Protein AF-A0A4P9Z9T2-F1 (afdb_monomer)

Secondary structure (DSSP, 8-state):
---EEEEEPPTTTTTS-TT--S-TTTT-SEEEEE-TTGGGS-B-TTT--EEEEEETTEEEEEESS--SSS--BPPSS--TT--TT-EEEEEHHHHHHHH-TT-THHHHHHHHHHHHHHHHT-----SEEEEETTS-B-HHHHHHHHH-

Radius of gyration: 21.7 Å; Cα contacts (8 Å, |Δi|>4): 169; chains: 1; bounding box: 53×51×46 Å

Mean predicted aligned error: 15.1 Å

pLDDT: mean 76.7, std 13.18, range [41.0, 91.88]

Solvent-accessible surface area (backbone atoms only — not comparable to full-atom values): 9309 Å² total; per-residue (Å²): 129,83,54,80,37,83,38,75,56,50,78,72,66,67,70,74,60,84,82,68,86,90,52,94,70,70,80,47,68,43,42,83,39,74,50,84,74,59,49,74,52,53,65,32,62,90,72,38,25,26,47,82,42,86,50,102,89,48,79,43,79,39,74,80,42,87,74,83,88,65,70,20,28,58,54,9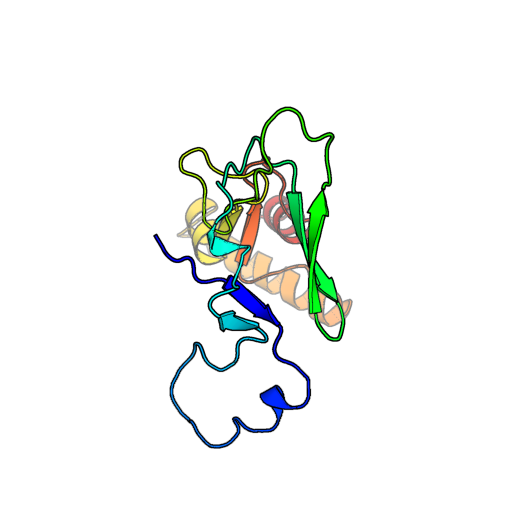6,59,90,47,96,86,58,47,74,83,38,61,46,79,46,38,53,68,55,52,40,57,70,77,44,76,88,47,70,62,58,62,52,51,52,51,52,51,54,53,49,24,70,74,70,77,48,90,53,84,62,74,53,38,59,36,28,68,73,73,50,65,50,69,39,56,55,52,53,62,72,74,107

Organism: NCBI:txid27322

Structure (mmCIF, N/CA/C/O backbone):
data_AF-A0A4P9Z9T2-F1
#
_entry.id   AF-A0A4P9Z9T2-F1
#
loop_
_atom_site.group_PDB
_atom_site.id
_atom_site.type_symbol
_atom_site.label_atom_id
_atom_site.label_alt_id
_atom_site.label_comp_id
_atom_site.label_asym_id
_atom_site.label_entity_id
_atom_site.label_seq_id
_atom_site.pdbx_PDB_ins_code
_atom_site.Cartn_x
_atom_site.Cartn_y
_atom_site.Cartn_z
_atom_site.occupancy
_atom_site.B_iso_or_equiv
_atom_site.auth_seq_id
_atom_site.auth_comp_id
_atom_site.auth_asym_id
_atom_site.auth_atom_id
_atom_site.pdbx_PDB_model_num
ATOM 1 N N . MET A 1 1 ? 27.469 -12.136 -2.779 1.00 53.12 1 MET A N 1
ATOM 2 C CA . MET A 1 1 ? 26.330 -11.602 -2.007 1.00 53.12 1 MET A CA 1
ATOM 3 C C . MET A 1 1 ? 25.236 -12.639 -2.118 1.00 53.12 1 MET A C 1
ATOM 5 O O . MET A 1 1 ? 25.052 -13.151 -3.210 1.00 53.12 1 MET A O 1
ATOM 9 N N . SER A 1 2 ? 24.636 -13.035 -1.008 1.00 57.12 2 SER A N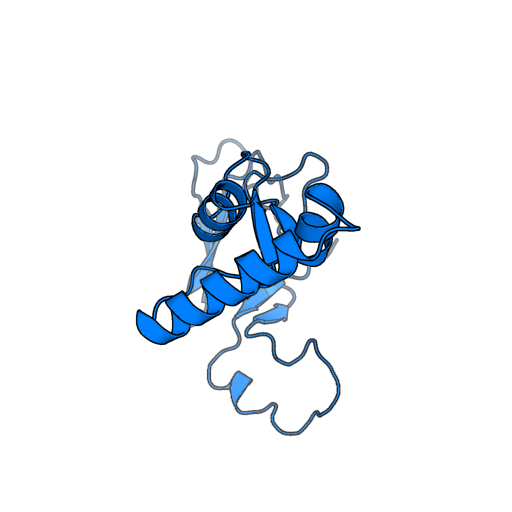 1
ATOM 10 C CA . SER A 1 2 ? 23.598 -14.064 -0.947 1.00 57.12 2 SER A CA 1
ATOM 11 C C . SER A 1 2 ? 22.309 -13.365 -0.503 1.00 57.12 2 SER A C 1
ATOM 13 O O . SER A 1 2 ? 22.361 -12.617 0.475 1.00 57.12 2 SER A O 1
ATOM 15 N N . TYR A 1 3 ? 21.201 -13.542 -1.225 1.00 67.25 3 TYR A N 1
ATOM 16 C CA . TYR A 1 3 ? 19.949 -12.819 -1.013 1.00 67.25 3 TYR A CA 1
ATOM 17 C C . TYR A 1 3 ? 18.872 -13.699 -0.369 1.00 67.25 3 TYR A C 1
ATOM 19 O O . TYR A 1 3 ? 18.731 -14.884 -0.646 1.00 67.25 3 TYR A O 1
ATOM 27 N N . LEU A 1 4 ? 18.098 -13.092 0.524 1.00 71.69 4 LEU A N 1
ATOM 28 C CA . LEU A 1 4 ? 17.041 -13.765 1.268 1.00 71.69 4 LEU A CA 1
ATOM 29 C C . LEU A 1 4 ? 15.687 -13.451 0.616 1.00 71.69 4 LEU A C 1
ATOM 31 O O . LEU A 1 4 ? 15.366 -12.280 0.421 1.00 71.69 4 LEU A O 1
ATOM 35 N N . PHE A 1 5 ? 14.901 -14.477 0.294 1.00 74.69 5 PHE A N 1
ATOM 36 C CA . PHE A 1 5 ? 13.608 -14.358 -0.389 1.00 74.69 5 PHE A CA 1
ATOM 37 C C . PHE A 1 5 ? 12.461 -14.714 0.542 1.00 74.69 5 PHE A C 1
ATOM 39 O O . PHE A 1 5 ? 12.588 -15.629 1.353 1.00 74.69 5 PHE A O 1
ATOM 46 N N . ASP A 1 6 ? 11.327 -14.037 0.383 1.00 75.00 6 ASP A N 1
ATOM 47 C CA . ASP A 1 6 ? 10.057 -14.493 0.943 1.00 75.00 6 ASP A CA 1
ATOM 48 C C . ASP A 1 6 ? 9.530 -15.645 0.096 1.00 75.00 6 ASP A C 1
ATOM 50 O O . ASP A 1 6 ? 9.228 -15.476 -1.079 1.00 75.00 6 ASP A O 1
ATOM 54 N N . VAL A 1 7 ? 9.447 -16.843 0.661 1.00 74.62 7 VAL A N 1
ATOM 55 C CA . VAL A 1 7 ? 8.920 -18.030 -0.012 1.00 74.62 7 VAL A CA 1
ATOM 56 C C . VAL A 1 7 ? 7.652 -18.464 0.688 1.00 74.62 7 VAL A C 1
ATOM 58 O O . VAL A 1 7 ? 7.647 -18.624 1.905 1.00 74.62 7 VAL A O 1
ATOM 61 N N . GLN A 1 8 ? 6.570 -18.642 -0.068 1.00 74.62 8 GLN A N 1
ATOM 62 C CA . GLN A 1 8 ? 5.296 -19.071 0.500 1.00 74.62 8 GLN A CA 1
ATOM 63 C C . GLN A 1 8 ? 5.466 -20.415 1.220 1.00 74.62 8 GLN A C 1
ATOM 65 O O . GLN A 1 8 ? 6.052 -21.348 0.662 1.00 74.62 8 GLN A O 1
ATOM 70 N N . LYS A 1 9 ? 4.981 -20.497 2.464 1.00 71.44 9 LYS A N 1
ATOM 71 C CA . LYS A 1 9 ? 4.951 -21.748 3.228 1.00 71.44 9 LYS A CA 1
ATOM 72 C C . LYS A 1 9 ? 3.970 -22.711 2.562 1.00 71.44 9 LYS A C 1
ATOM 74 O O . LYS A 1 9 ? 2.889 -22.308 2.126 1.00 71.44 9 LYS A O 1
ATOM 79 N N . THR A 1 10 ? 4.345 -23.981 2.460 1.00 69.88 10 THR A N 1
ATOM 80 C CA . THR A 1 10 ? 3.401 -25.017 2.011 1.00 69.88 10 THR A CA 1
ATOM 81 C C . THR A 1 10 ? 2.409 -25.349 3.126 1.00 69.88 10 THR A C 1
ATOM 83 O O . THR A 1 10 ? 2.699 -25.122 4.296 1.00 69.88 10 THR A O 1
ATOM 86 N N . ALA A 1 11 ? 1.252 -25.929 2.790 1.00 65.75 11 ALA A N 1
ATOM 87 C CA . ALA A 1 11 ? 0.243 -26.302 3.789 1.00 65.75 11 ALA A CA 1
ATOM 88 C C . ALA A 1 11 ? 0.778 -27.255 4.879 1.00 65.75 11 ALA A C 1
ATOM 90 O O . ALA A 1 11 ? 0.283 -27.229 5.995 1.00 65.75 11 ALA A O 1
ATOM 91 N N . LEU A 1 12 ? 1.804 -28.056 4.566 1.00 63.03 12 LEU A N 1
ATOM 92 C CA . LEU A 1 12 ? 2.479 -28.934 5.528 1.00 63.03 12 LEU A CA 1
ATOM 93 C C . LEU A 1 12 ? 3.368 -28.153 6.506 1.00 63.03 12 LEU A C 1
ATOM 95 O O . LEU A 1 12 ? 3.449 -28.497 7.671 1.00 63.03 12 LEU A O 1
ATOM 99 N N . GLU A 1 13 ? 4.003 -27.075 6.044 1.00 62.88 13 GLU A N 1
ATOM 100 C CA . GLU A 1 13 ? 4.874 -26.223 6.868 1.00 62.88 13 GLU A CA 1
ATOM 101 C C . GLU A 1 13 ? 4.079 -25.262 7.763 1.00 62.88 13 GLU A C 1
ATOM 103 O O . GLU A 1 13 ? 4.644 -24.654 8.662 1.00 62.88 13 GLU A O 1
ATOM 108 N N . MET A 1 14 ? 2.781 -25.098 7.501 1.00 59.59 14 MET A N 1
ATOM 109 C CA . MET A 1 14 ? 1.892 -24.273 8.319 1.00 59.59 14 MET A CA 1
ATOM 110 C C . MET A 1 14 ? 1.330 -25.016 9.541 1.00 59.59 14 MET A C 1
ATOM 112 O O . MET A 1 14 ? 0.881 -24.349 10.464 1.00 59.59 14 MET A O 1
ATOM 116 N N . ASP A 1 15 ? 1.338 -26.354 9.535 1.00 56.47 15 ASP A N 1
ATOM 117 C CA . ASP A 1 15 ? 0.738 -27.214 10.576 1.00 56.47 15 ASP A CA 1
ATOM 118 C C . ASP A 1 15 ? 1.764 -27.636 11.653 1.00 56.47 15 ASP A C 1
ATOM 120 O O . ASP A 1 15 ? 1.399 -28.036 12.752 1.00 56.47 15 ASP A O 1
ATOM 124 N N . ASP A 1 16 ? 3.063 -27.516 11.353 1.00 57.00 16 ASP A N 1
ATOM 125 C CA . ASP A 1 16 ? 4.169 -27.953 12.222 1.00 57.00 16 ASP A CA 1
ATOM 126 C C . ASP A 1 16 ? 4.677 -26.857 13.198 1.00 57.00 16 ASP A C 1
ATOM 128 O O . ASP A 1 16 ? 5.591 -27.111 13.982 1.00 57.00 16 ASP A O 1
ATOM 132 N N . GLU A 1 17 ? 4.128 -25.634 13.165 1.00 54.69 17 GLU A N 1
ATOM 133 C CA . GLU A 1 17 ? 4.635 -24.466 13.923 1.00 54.69 17 GLU A CA 1
ATOM 134 C C . GLU A 1 17 ? 3.777 -24.074 15.156 1.00 54.69 17 GLU A C 1
ATOM 136 O O . GLU A 1 17 ? 3.931 -22.973 15.683 1.00 54.69 17 GLU A O 1
ATOM 141 N N . GLU A 1 18 ? 2.897 -24.950 15.663 1.00 51.84 18 GLU A N 1
ATOM 142 C CA . GLU A 1 18 ? 2.040 -24.650 16.836 1.00 51.84 18 GLU A CA 1
ATOM 143 C C . GLU A 1 18 ? 2.789 -24.516 18.190 1.00 51.84 18 GLU A C 1
ATOM 145 O O . GLU A 1 18 ? 2.176 -24.088 19.165 1.00 51.84 18 GLU A O 1
ATOM 150 N N . ASP A 1 19 ? 4.096 -24.810 18.275 1.00 48.72 19 ASP A N 1
ATOM 151 C CA . ASP A 1 19 ? 4.835 -24.900 19.556 1.00 48.72 19 ASP A CA 1
ATOM 152 C C . ASP A 1 19 ? 5.858 -23.766 19.843 1.00 48.72 19 ASP A C 1
ATOM 154 O O . ASP A 1 19 ? 6.533 -23.803 20.874 1.00 48.72 19 ASP A O 1
ATOM 158 N N . GLU A 1 20 ? 5.990 -22.732 18.998 1.00 46.81 20 GLU A N 1
ATOM 159 C CA . GLU A 1 20 ? 6.892 -21.584 19.259 1.00 46.81 20 GLU A CA 1
ATOM 160 C C . GLU A 1 20 ? 6.119 -20.267 19.479 1.00 46.81 20 GLU A C 1
ATOM 162 O O . GLU A 1 20 ? 6.048 -19.386 18.619 1.00 46.81 20 GLU A O 1
ATOM 167 N N . GLU A 1 21 ? 5.543 -20.126 20.678 1.00 45.22 21 GLU A N 1
ATOM 168 C CA . GLU A 1 21 ? 5.043 -18.850 21.204 1.00 45.22 21 GLU A CA 1
ATOM 169 C C . GLU A 1 21 ? 6.199 -17.826 21.336 1.00 45.22 21 GLU A C 1
ATOM 171 O O . GLU A 1 21 ? 7.271 -18.147 21.845 1.00 45.22 21 GLU A O 1
ATOM 176 N N . ASP A 1 22 ? 5.945 -16.579 20.915 1.00 41.00 22 ASP A N 1
ATOM 177 C CA . ASP A 1 22 ? 6.782 -15.366 21.063 1.00 41.00 22 ASP A CA 1
ATOM 178 C C . ASP A 1 22 ? 7.801 -14.972 19.966 1.00 41.00 22 ASP A C 1
ATOM 180 O O . ASP A 1 22 ? 8.858 -14.400 20.254 1.00 41.00 22 ASP A O 1
ATOM 184 N N . ALA A 1 23 ? 7.445 -15.078 18.677 1.00 43.91 23 ALA A N 1
ATOM 185 C CA . ALA A 1 23 ? 8.022 -14.166 17.674 1.00 43.91 23 ALA A CA 1
ATOM 186 C C . ALA A 1 23 ? 6.986 -13.647 16.650 1.00 43.91 23 ALA A C 1
ATOM 188 O O . ALA A 1 23 ? 6.449 -14.434 15.870 1.00 43.91 23 ALA A O 1
ATOM 189 N N . PRO A 1 24 ? 6.757 -12.318 16.536 1.00 43.88 24 PRO A N 1
ATOM 190 C CA . PRO A 1 24 ? 5.762 -11.733 15.621 1.00 43.88 24 PRO A CA 1
ATOM 191 C C . PRO A 1 24 ? 6.055 -11.973 14.127 1.00 43.88 24 PRO A C 1
ATOM 193 O O . PRO A 1 24 ? 5.225 -11.681 13.274 1.00 43.88 24 PRO A O 1
ATOM 196 N N . VAL A 1 25 ? 7.229 -12.517 13.791 1.00 44.84 25 VAL A N 1
ATOM 197 C CA . VAL A 1 25 ? 7.641 -12.840 12.416 1.00 44.84 25 VAL A CA 1
ATOM 198 C C . VAL A 1 25 ? 7.136 -14.225 11.967 1.00 44.84 25 VAL A C 1
ATOM 200 O O . VAL A 1 25 ? 7.035 -14.474 10.766 1.00 44.84 25 VAL A O 1
ATOM 203 N N . LEU A 1 26 ? 6.787 -15.123 12.899 1.00 44.97 26 LEU A N 1
ATOM 204 C CA . LEU A 1 26 ? 6.440 -16.523 12.597 1.00 44.97 26 LEU A CA 1
ATOM 205 C C . LEU A 1 26 ? 5.025 -16.705 12.021 1.00 44.97 26 LEU A C 1
ATOM 207 O O . LEU A 1 26 ? 4.798 -17.636 11.253 1.00 44.97 26 LEU A O 1
ATOM 211 N N . GLN A 1 27 ? 4.109 -15.762 12.265 1.00 48.22 27 GLN A N 1
ATOM 212 C CA . GLN A 1 27 ? 2.748 -15.786 11.702 1.00 48.22 27 GLN A CA 1
ATOM 213 C C . GLN A 1 27 ? 2.670 -15.374 10.219 1.00 48.22 27 GLN A C 1
ATOM 215 O O . GLN A 1 27 ? 1.589 -15.329 9.629 1.00 48.22 27 GLN A O 1
ATOM 220 N N . SER A 1 28 ? 3.804 -15.069 9.582 1.00 57.78 28 SER A N 1
ATOM 221 C CA . SER A 1 28 ? 3.836 -14.782 8.151 1.00 57.78 28 SER A CA 1
ATOM 222 C C . SER A 1 28 ? 3.532 -16.044 7.335 1.00 57.78 28 SER A C 1
ATOM 224 O O . SER A 1 28 ? 4.133 -17.101 7.535 1.00 57.78 28 SER A O 1
ATOM 226 N N . ARG A 1 29 ? 2.666 -15.909 6.319 1.00 64.88 29 ARG A N 1
ATOM 227 C CA . ARG A 1 29 ? 2.451 -16.937 5.275 1.00 64.88 29 ARG A CA 1
ATOM 228 C C . ARG A 1 29 ? 3.712 -17.229 4.447 1.00 64.88 29 ARG A C 1
ATOM 230 O O . ARG A 1 29 ? 3.706 -18.129 3.607 1.00 64.88 29 ARG A O 1
ATOM 237 N N . PHE A 1 30 ? 4.780 -16.465 4.659 1.00 69.25 30 PHE A N 1
ATOM 238 C CA . PHE A 1 30 ? 6.045 -16.564 3.952 1.00 69.25 30 PHE A CA 1
ATOM 239 C C . PHE A 1 30 ? 7.183 -16.869 4.928 1.00 69.25 30 PHE A C 1
ATOM 241 O O . PHE A 1 30 ? 7.283 -16.269 5.997 1.00 69.25 30 PHE A O 1
ATOM 248 N N . ARG A 1 31 ? 8.072 -17.781 4.534 1.00 75.38 31 ARG A N 1
ATOM 249 C CA . ARG A 1 31 ? 9.354 -18.029 5.199 1.00 75.38 31 ARG A CA 1
ATOM 250 C C . ARG A 1 31 ? 10.479 -17.333 4.452 1.00 75.38 31 ARG A C 1
ATOM 252 O O . ARG A 1 31 ? 10.447 -17.217 3.230 1.00 75.38 31 ARG A O 1
ATOM 259 N N . LYS A 1 32 ? 11.526 -16.951 5.172 1.00 78.19 32 LYS A N 1
ATOM 260 C CA . LYS A 1 32 ? 12.749 -16.434 4.564 1.00 78.19 32 LYS A CA 1
ATOM 261 C C . LYS A 1 32 ? 13.640 -17.593 4.114 1.00 78.19 32 LYS A C 1
ATOM 263 O O . LYS A 1 32 ? 14.069 -18.391 4.943 1.00 78.19 32 LYS A O 1
ATOM 268 N N . ALA A 1 33 ? 13.930 -17.690 2.820 1.00 77.81 33 ALA A N 1
ATOM 269 C CA . ALA A 1 33 ? 14.771 -18.747 2.262 1.00 77.81 33 ALA A CA 1
ATOM 270 C C . ALA A 1 33 ? 15.773 -18.208 1.236 1.00 77.81 33 ALA A C 1
ATOM 272 O O . ALA A 1 33 ? 15.504 -17.250 0.516 1.00 77.81 33 ALA A O 1
ATOM 273 N N . MET A 1 34 ? 16.931 -18.860 1.161 1.00 84.00 34 MET A N 1
ATOM 274 C CA . MET A 1 34 ? 17.897 -18.670 0.080 1.00 84.00 34 MET A CA 1
ATOM 275 C C . MET A 1 34 ? 17.425 -19.477 -1.129 1.00 84.00 34 MET A C 1
ATOM 277 O O . MET A 1 34 ? 17.150 -20.670 -0.980 1.00 84.00 34 MET A O 1
ATOM 281 N N . VAL A 1 35 ? 17.336 -18.861 -2.308 1.00 82.56 35 VAL A N 1
ATOM 282 C CA . VAL A 1 35 ? 16.893 -19.549 -3.528 1.00 82.56 35 VAL A CA 1
ATOM 283 C C . VAL A 1 35 ? 18.103 -19.745 -4.443 1.00 82.56 35 VAL A C 1
ATOM 285 O O . VAL A 1 35 ? 18.559 -18.791 -5.082 1.00 82.56 35 VAL A O 1
ATOM 288 N N . PRO A 1 36 ? 18.638 -20.980 -4.541 1.00 82.88 36 PRO A N 1
ATOM 289 C CA . PRO A 1 36 ? 19.769 -21.267 -5.412 1.00 82.88 36 PRO A CA 1
ATOM 290 C C . PRO A 1 36 ? 19.483 -20.844 -6.854 1.00 82.88 36 PRO A C 1
ATOM 292 O O . PRO A 1 36 ? 18.353 -20.955 -7.326 1.00 82.88 36 PRO A O 1
ATOM 295 N N . LEU A 1 37 ? 20.525 -20.415 -7.571 1.00 84.12 37 LEU A N 1
ATOM 296 C CA . LEU A 1 37 ? 20.477 -19.869 -8.939 1.00 84.12 37 LEU A CA 1
ATOM 297 C C . LEU A 1 37 ? 19.806 -18.496 -9.054 1.00 84.12 37 LEU A C 1
ATOM 299 O O . LEU A 1 37 ? 20.341 -17.648 -9.763 1.00 84.12 37 LEU A O 1
ATOM 303 N N . GLU A 1 38 ? 18.705 -18.245 -8.347 1.00 82.81 38 GLU A N 1
ATOM 304 C CA . GLU A 1 38 ? 18.093 -16.910 -8.274 1.00 82.81 38 GLU A CA 1
ATOM 305 C C . GLU A 1 38 ? 19.107 -15.903 -7.722 1.00 82.81 38 GLU A C 1
ATOM 307 O O . GLU A 1 38 ? 19.406 -14.907 -8.376 1.00 82.81 38 GLU A O 1
ATOM 312 N N . ASP A 1 39 ? 19.781 -16.273 -6.629 1.00 80.50 39 ASP A N 1
ATOM 313 C CA . ASP A 1 39 ? 20.839 -15.493 -5.978 1.00 80.50 39 ASP A CA 1
ATOM 314 C C . ASP A 1 39 ? 21.983 -15.021 -6.893 1.00 80.50 39 ASP A C 1
ATOM 316 O O . ASP A 1 39 ? 22.760 -14.142 -6.514 1.00 80.50 39 ASP A O 1
ATOM 320 N N . THR A 1 40 ? 22.129 -15.627 -8.074 1.00 84.19 40 THR A N 1
ATOM 321 C CA . THR A 1 40 ? 23.165 -15.267 -9.053 1.00 84.19 40 THR A CA 1
ATOM 322 C C . THR A 1 40 ? 22.733 -14.169 -10.022 1.00 84.19 40 THR A C 1
ATOM 324 O O . THR A 1 40 ? 23.581 -13.625 -10.725 1.00 84.19 40 THR A O 1
ATOM 327 N N . LEU A 1 41 ? 21.439 -13.844 -10.068 1.00 86.75 41 LEU A N 1
ATOM 328 C CA . LEU A 1 41 ? 20.884 -12.843 -10.968 1.00 86.75 41 LEU A CA 1
ATOM 329 C C . LEU A 1 41 ? 21.076 -11.436 -10.411 1.00 86.75 41 LEU A C 1
ATOM 331 O O . LEU A 1 41 ? 20.771 -11.150 -9.247 1.00 86.75 41 LEU A O 1
ATOM 335 N N . ASN A 1 42 ? 21.517 -10.539 -11.290 1.00 85.56 42 ASN A N 1
ATOM 336 C CA . ASN A 1 42 ? 21.538 -9.117 -11.004 1.00 85.56 42 ASN A CA 1
ATOM 337 C C . ASN A 1 42 ? 20.109 -8.581 -10.870 1.00 85.56 42 ASN A C 1
ATOM 339 O O . ASN A 1 42 ? 19.187 -9.017 -11.565 1.00 85.56 42 ASN A O 1
ATOM 343 N N . ALA A 1 43 ? 19.933 -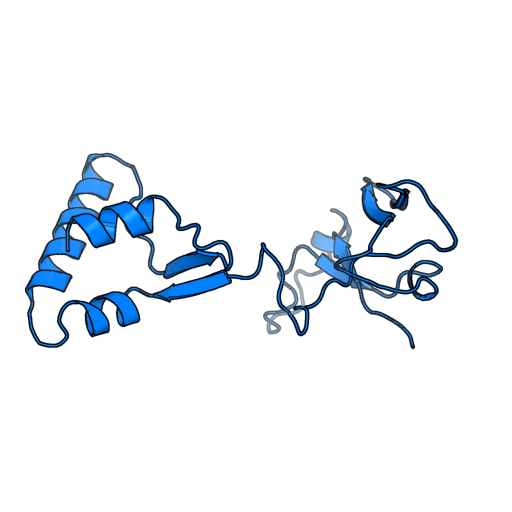7.626 -9.962 1.00 81.19 43 ALA A N 1
ATOM 344 C CA . ALA A 1 43 ? 18.653 -6.985 -9.720 1.00 81.19 43 ALA A CA 1
ATOM 345 C C . ALA A 1 43 ? 18.673 -5.541 -10.226 1.00 81.19 43 ALA A C 1
ATOM 347 O O . ALA A 1 43 ? 19.631 -4.809 -9.98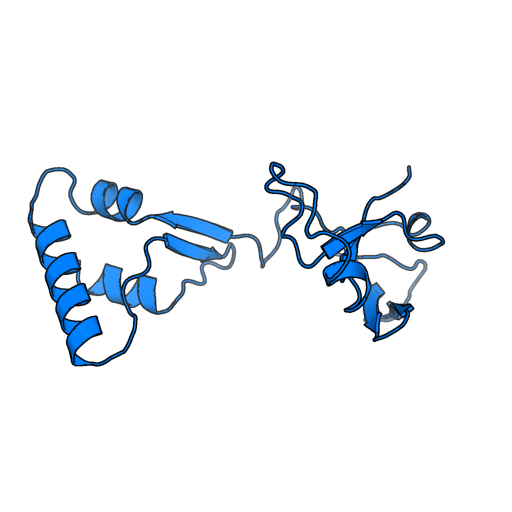6 1.00 81.19 43 ALA A O 1
ATOM 348 N N . ASP A 1 44 ? 17.602 -5.151 -10.905 1.00 82.94 44 ASP A N 1
ATOM 349 C CA . ASP A 1 44 ? 17.346 -3.786 -11.361 1.00 82.94 44 ASP A CA 1
ATOM 350 C C . ASP A 1 44 ? 15.834 -3.597 -11.365 1.00 82.94 44 ASP A C 1
ATOM 352 O O . ASP A 1 44 ? 15.149 -4.098 -12.250 1.00 82.94 44 ASP A O 1
ATOM 356 N N . SER A 1 45 ? 15.284 -2.939 -10.354 1.00 73.56 45 SER A N 1
ATOM 357 C CA . SER A 1 45 ? 13.834 -2.877 -10.191 1.00 73.56 45 SER A CA 1
ATOM 358 C C . SER A 1 45 ? 13.137 -2.025 -11.260 1.00 73.56 45 SER A C 1
ATOM 360 O O . SER A 1 45 ? 12.048 -2.393 -11.699 1.00 73.56 45 SER A O 1
ATOM 362 N N . ALA A 1 46 ? 13.789 -1.001 -11.818 1.00 75.94 46 ALA A N 1
ATOM 363 C CA . ALA A 1 46 ? 13.256 -0.250 -12.957 1.00 75.94 46 ALA A CA 1
ATOM 364 C C . ALA A 1 46 ? 13.427 -1.020 -14.284 1.00 75.94 46 ALA A C 1
ATOM 366 O O . ALA A 1 46 ? 12.513 -1.099 -15.116 1.00 75.94 46 ALA A O 1
ATOM 367 N N . GLY A 1 47 ? 14.601 -1.623 -14.478 1.00 82.00 47 GLY A N 1
ATOM 368 C CA . GLY A 1 47 ? 15.006 -2.323 -15.699 1.00 82.00 47 GLY A CA 1
ATOM 369 C C . GLY A 1 47 ? 14.676 -3.816 -15.749 1.00 82.00 47 GLY A C 1
ATOM 370 O O . GLY A 1 47 ? 15.012 -4.469 -16.741 1.00 82.00 47 GLY A O 1
ATOM 371 N N . HIS A 1 48 ? 14.020 -4.375 -14.726 1.00 86.31 48 HIS A N 1
ATOM 372 C CA . HIS A 1 48 ? 13.826 -5.820 -14.624 1.00 86.31 48 HIS A CA 1
ATOM 373 C C . HIS A 1 48 ? 13.073 -6.373 -15.834 1.00 86.31 48 HIS A C 1
ATOM 375 O O . HIS A 1 48 ? 12.112 -5.788 -16.353 1.00 86.31 48 HIS A O 1
ATOM 381 N N . ASN A 1 49 ? 13.516 -7.542 -16.275 1.00 89.19 49 ASN A N 1
ATOM 382 C CA . ASN A 1 49 ? 12.936 -8.294 -17.378 1.00 89.19 49 ASN A CA 1
ATOM 383 C C . ASN A 1 49 ? 12.564 -9.725 -16.973 1.00 89.19 49 ASN A C 1
ATOM 385 O O . ASN A 1 49 ? 12.055 -10.472 -17.813 1.00 89.19 49 ASN A O 1
ATOM 389 N N . ALA A 1 50 ? 12.761 -10.081 -15.700 1.00 88.44 50 ALA A N 1
ATOM 390 C CA . ALA A 1 50 ? 12.436 -11.372 -15.124 1.00 88.44 50 ALA A CA 1
ATOM 391 C C . ALA A 1 50 ? 11.733 -11.229 -13.762 1.00 88.44 50 ALA A C 1
ATOM 393 O O . ALA A 1 50 ? 11.991 -10.289 -13.009 1.00 88.44 50 ALA A O 1
ATOM 394 N N . CYS A 1 51 ? 10.836 -12.165 -13.460 1.00 83.62 51 CYS A N 1
ATOM 395 C CA . CYS A 1 51 ? 10.050 -12.217 -12.233 1.00 83.62 51 CYS A CA 1
ATOM 396 C C . CYS A 1 51 ? 10.011 -13.654 -11.694 1.00 83.62 51 CYS A C 1
ATOM 398 O O . CYS A 1 51 ? 9.818 -14.605 -12.460 1.00 83.62 51 CYS A O 1
ATOM 400 N N . LEU A 1 52 ? 10.193 -13.803 -10.380 1.00 81.75 52 LEU A N 1
ATOM 401 C CA . LEU A 1 52 ? 10.056 -15.077 -9.685 1.00 81.75 52 LEU A CA 1
ATOM 402 C C . LEU A 1 52 ? 8.571 -15.352 -9.423 1.00 81.75 52 LEU A C 1
ATOM 404 O O . LEU A 1 52 ? 7.900 -14.578 -8.748 1.00 81.75 52 LEU A O 1
ATOM 408 N N . MET A 1 53 ? 8.060 -16.452 -9.966 1.00 80.12 53 MET A N 1
ATOM 409 C CA . MET A 1 53 ? 6.675 -16.884 -9.801 1.00 80.12 53 MET A CA 1
ATOM 410 C C . MET A 1 53 ? 6.603 -18.093 -8.870 1.00 80.12 53 MET A C 1
ATOM 412 O O . MET A 1 53 ? 7.403 -19.025 -8.990 1.00 80.12 53 MET A O 1
ATOM 416 N N . TYR A 1 54 ? 5.606 -18.092 -7.989 1.00 77.88 54 TYR 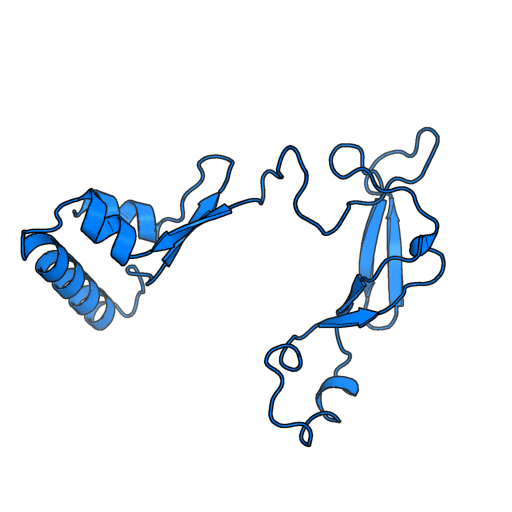A N 1
ATOM 417 C CA . TYR A 1 54 ? 5.282 -19.218 -7.117 1.00 77.88 54 TYR A CA 1
ATOM 418 C C . TYR A 1 54 ? 4.305 -20.142 -7.843 1.00 77.88 54 TYR A C 1
ATOM 420 O O . TYR A 1 54 ? 3.224 -19.720 -8.248 1.00 77.88 54 TYR A O 1
ATOM 428 N N . LEU A 1 55 ? 4.704 -21.396 -8.031 1.00 76.44 55 LEU A N 1
ATOM 429 C CA . LEU A 1 55 ? 3.817 -22.495 -8.399 1.00 76.44 55 LEU A CA 1
ATOM 430 C C . LEU A 1 55 ? 3.719 -23.457 -7.213 1.00 76.44 55 LEU A C 1
ATOM 432 O O . LEU A 1 55 ? 4.588 -23.452 -6.344 1.00 76.44 55 LEU A O 1
ATOM 436 N N . ASP A 1 56 ? 2.708 -24.327 -7.223 1.00 74.00 56 ASP A N 1
ATOM 437 C CA . ASP A 1 56 ? 2.355 -25.207 -6.096 1.00 74.00 56 ASP A CA 1
ATOM 438 C C . ASP A 1 56 ? 3.540 -25.974 -5.479 1.00 74.00 56 ASP A C 1
ATOM 440 O O . ASP A 1 56 ? 3.570 -26.203 -4.272 1.00 74.00 56 ASP A O 1
ATOM 444 N N . TYR A 1 57 ? 4.533 -26.358 -6.290 1.00 77.12 57 TYR A N 1
ATOM 445 C CA . TYR A 1 57 ? 5.681 -27.159 -5.846 1.00 77.12 57 TYR A CA 1
ATOM 446 C C . TYR A 1 57 ? 7.043 -26.603 -6.272 1.00 77.12 57 TYR A C 1
ATOM 448 O O . TYR A 1 57 ? 8.065 -27.262 -6.068 1.00 77.12 57 TYR A O 1
ATOM 456 N N . CYS A 1 58 ? 7.094 -25.434 -6.913 1.00 80.50 58 CYS A N 1
ATOM 457 C CA . CYS A 1 58 ? 8.361 -24.876 -7.370 1.00 80.50 58 CYS A CA 1
ATOM 458 C C . CYS A 1 58 ? 8.329 -23.360 -7.554 1.00 80.50 58 CYS A C 1
ATOM 460 O O . CYS A 1 58 ? 7.291 -22.743 -7.784 1.00 80.50 58 CYS A O 1
ATOM 462 N N . LEU A 1 59 ? 9.522 -22.775 -7.498 1.00 81.94 59 LEU A N 1
ATOM 463 C CA . LEU A 1 59 ? 9.765 -21.394 -7.878 1.00 81.94 59 LEU A CA 1
ATOM 464 C C . LEU A 1 59 ? 10.226 -21.363 -9.332 1.00 81.94 59 LEU A C 1
ATOM 466 O O . LEU A 1 59 ? 11.152 -22.084 -9.712 1.00 81.94 59 LEU 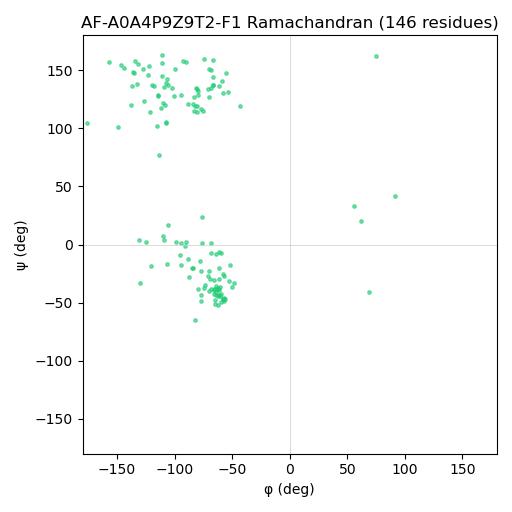A O 1
ATOM 470 N N . VAL A 1 60 ? 9.587 -20.529 -10.147 1.00 86.81 60 VAL A N 1
ATOM 471 C CA . VAL A 1 60 ? 9.912 -20.392 -11.568 1.00 86.81 60 VAL A CA 1
ATOM 472 C C . VAL A 1 60 ? 10.298 -18.956 -11.864 1.00 86.81 60 VAL A C 1
ATOM 474 O O . VAL A 1 60 ? 9.464 -18.058 -11.814 1.00 86.81 60 VAL A O 1
ATOM 477 N N . MET A 1 61 ? 11.558 -18.739 -12.236 1.00 86.88 61 MET A N 1
ATOM 478 C CA . MET A 1 61 ? 11.992 -17.459 -12.786 1.00 86.88 61 MET A CA 1
ATOM 479 C C . MET A 1 61 ? 11.534 -17.359 -14.243 1.00 86.88 61 MET A C 1
ATOM 481 O O . MET A 1 61 ? 11.948 -18.156 -15.090 1.00 86.88 61 MET A O 1
ATOM 485 N N . ARG A 1 62 ? 10.667 -16.391 -14.546 1.00 87.69 62 ARG A N 1
ATOM 486 C CA . ARG A 1 62 ? 10.113 -16.179 -15.887 1.00 87.69 62 ARG A CA 1
ATOM 487 C C . ARG A 1 62 ? 10.509 -14.820 -16.430 1.00 87.69 62 ARG A C 1
ATOM 489 O O . ARG A 1 62 ? 10.395 -13.809 -15.748 1.00 87.69 62 ARG A O 1
ATOM 496 N N . SER A 1 63 ? 10.908 -14.797 -17.697 1.00 89.94 63 SER A N 1
ATOM 497 C CA . SER A 1 63 ? 11.073 -13.551 -18.439 1.00 89.94 63 SER A CA 1
ATOM 498 C C . SER A 1 63 ? 9.699 -12.926 -18.705 1.00 89.94 63 SER A C 1
ATOM 500 O O . SER A 1 63 ? 8.795 -13.588 -19.214 1.00 89.94 63 SER A O 1
ATOM 502 N N . ILE A 1 64 ? 9.551 -11.658 -18.327 1.00 88.31 64 ILE A N 1
ATOM 503 C CA . ILE A 1 64 ? 8.345 -10.839 -18.528 1.00 88.31 64 ILE A CA 1
ATOM 504 C C . ILE A 1 64 ? 8.534 -9.790 -19.634 1.00 88.31 64 ILE A C 1
ATOM 506 O O . ILE A 1 64 ? 7.562 -9.247 -20.153 1.00 88.31 64 ILE A O 1
ATOM 510 N N . LYS A 1 65 ? 9.787 -9.512 -20.015 1.00 89.44 65 LYS A N 1
ATOM 511 C CA . LYS A 1 65 ? 10.179 -8.630 -21.124 1.00 89.44 65 LYS A CA 1
ATOM 512 C C . LYS A 1 65 ? 11.266 -9.315 -21.945 1.00 89.44 65 LYS A C 1
ATOM 514 O O . LYS A 1 65 ? 11.980 -10.172 -21.429 1.00 89.44 65 LYS A O 1
ATOM 519 N N . SER A 1 66 ? 11.434 -8.911 -23.204 1.00 89.56 66 SER A N 1
ATOM 520 C CA . SER A 1 66 ? 12.510 -9.427 -24.057 1.00 89.56 66 SER A CA 1
ATOM 521 C C . SER A 1 66 ? 13.875 -9.280 -23.383 1.00 89.56 66 SER A C 1
ATOM 523 O O . SER A 1 66 ? 14.230 -8.195 -22.919 1.00 89.56 66 SER A O 1
ATOM 525 N N . ILE A 1 67 ? 14.651 -10.359 -23.370 1.00 89.75 67 ILE A N 1
ATOM 526 C CA . ILE A 1 67 ? 15.987 -10.382 -22.777 1.00 89.75 67 ILE A CA 1
ATOM 527 C C . ILE A 1 67 ? 16.967 -9.823 -23.809 1.00 89.75 67 ILE A C 1
ATOM 529 O O . ILE A 1 67 ? 17.144 -10.417 -24.871 1.00 89.75 67 ILE A O 1
ATOM 533 N N . ALA A 1 68 ? 17.586 -8.680 -23.513 1.00 83.44 68 ALA A N 1
ATOM 534 C CA . ALA A 1 68 ? 18.588 -8.085 -24.397 1.00 83.44 68 ALA A CA 1
ATOM 535 C C . ALA A 1 68 ? 19.968 -8.731 -24.195 1.00 83.44 68 ALA A C 1
ATOM 537 O O . ALA A 1 68 ? 20.489 -9.388 -25.093 1.00 83.44 68 ALA A O 1
ATOM 538 N N . HIS A 1 69 ? 20.545 -8.562 -23.002 1.00 84.12 69 HIS A N 1
ATOM 539 C CA . HIS A 1 69 ? 21.897 -9.031 -22.678 1.00 84.12 69 HIS A CA 1
ATOM 540 C C . HIS A 1 69 ? 21.967 -9.839 -21.382 1.00 84.12 69 HIS A C 1
ATOM 542 O O . HIS A 1 69 ? 22.758 -10.773 -21.297 1.00 84.12 69 HIS A O 1
ATOM 548 N N . GLU A 1 70 ? 21.131 -9.513 -20.398 1.00 88.94 70 GLU A N 1
ATOM 549 C CA . GLU A 1 70 ? 21.129 -10.160 -19.091 1.00 88.94 70 GLU A CA 1
ATOM 550 C C . GLU A 1 70 ? 19.701 -10.285 -18.552 1.00 88.94 70 GLU A C 1
ATOM 552 O O . GLU A 1 70 ? 18.824 -9.486 -18.893 1.00 88.94 70 GLU A O 1
ATOM 557 N N . LEU A 1 71 ? 19.475 -11.308 -17.728 1.00 88.75 71 LEU A N 1
ATOM 558 C CA . LEU A 1 71 ? 18.265 -11.450 -16.929 1.00 88.75 71 LEU A CA 1
ATOM 559 C C . LEU A 1 71 ? 18.380 -10.574 -15.681 1.00 88.75 71 LEU A C 1
ATOM 561 O O . LEU A 1 71 ? 19.209 -10.834 -14.814 1.00 88.75 71 LEU A O 1
ATOM 565 N N . LEU A 1 72 ? 17.525 -9.559 -15.604 1.00 88.81 72 LEU A N 1
ATOM 566 C CA . LEU A 1 72 ? 17.447 -8.634 -14.482 1.00 88.81 72 LEU A CA 1
ATOM 567 C C . LEU A 1 72 ? 16.172 -8.924 -13.704 1.00 88.81 72 LEU A C 1
ATOM 569 O O . LEU A 1 72 ? 15.072 -8.852 -14.263 1.00 88.81 72 LEU A O 1
ATOM 573 N N . ARG A 1 73 ? 16.319 -9.264 -12.425 1.00 85.06 73 ARG A N 1
ATOM 574 C CA . ARG A 1 73 ? 15.184 -9.501 -11.528 1.00 85.06 73 ARG A CA 1
ATOM 575 C C . ARG A 1 73 ? 14.748 -8.217 -10.826 1.00 85.06 73 ARG A C 1
ATOM 577 O O . ARG A 1 73 ? 15.541 -7.292 -10.655 1.00 85.06 73 ARG A O 1
ATOM 584 N N . HIS A 1 74 ? 13.498 -8.185 -10.382 1.00 77.00 74 HIS A N 1
ATOM 585 C CA . HIS A 1 74 ? 13.010 -7.129 -9.499 1.00 77.00 74 HIS A CA 1
ATOM 586 C C . HIS A 1 74 ? 13.616 -7.286 -8.095 1.00 77.00 74 HIS A C 1
ATOM 588 O O . HIS A 1 74 ? 13.635 -8.393 -7.546 1.00 77.00 74 HIS A O 1
ATOM 594 N N . TYR A 1 75 ? 14.113 -6.199 -7.501 1.00 72.31 75 TYR A N 1
ATOM 595 C CA . TYR A 1 75 ? 14.615 -6.211 -6.129 1.00 72.31 75 TYR A CA 1
ATOM 596 C C . TYR A 1 75 ? 13.440 -6.031 -5.161 1.00 72.31 75 TYR A C 1
ATOM 598 O O . TYR A 1 75 ? 12.717 -5.046 -5.231 1.00 72.31 75 TYR A O 1
ATOM 606 N N . GLY A 1 76 ? 13.224 -6.990 -4.259 1.00 58.69 76 GLY A N 1
ATOM 607 C CA . GLY A 1 76 ? 12.099 -6.996 -3.311 1.00 58.69 76 GLY A CA 1
ATOM 608 C C . GLY A 1 76 ? 12.232 -6.036 -2.120 1.00 58.69 76 GLY A C 1
ATOM 609 O O . GLY A 1 76 ? 11.645 -6.297 -1.078 1.00 58.69 76 GLY A O 1
ATOM 610 N N . TYR A 1 77 ? 13.024 -4.970 -2.237 1.00 59.53 77 TYR A N 1
ATOM 611 C CA . TYR A 1 77 ? 13.176 -3.942 -1.204 1.00 59.53 77 TYR A CA 1
ATOM 612 C C . TYR A 1 77 ? 12.930 -2.559 -1.802 1.00 59.53 77 TYR A C 1
ATOM 614 O O . TYR A 1 77 ? 13.224 -2.346 -2.977 1.00 59.53 77 TYR A O 1
ATOM 622 N N . VAL A 1 78 ? 12.452 -1.641 -0.953 1.00 52.59 78 VAL A N 1
ATOM 623 C CA . VAL A 1 78 ? 12.228 -0.216 -1.245 1.00 52.59 78 VAL A CA 1
ATOM 624 C C . VAL A 1 78 ? 13.407 0.347 -2.040 1.00 52.59 78 VAL A C 1
ATOM 626 O O . VAL A 1 78 ? 14.558 0.312 -1.589 1.00 52.59 78 VAL A O 1
ATOM 629 N N . GLU A 1 79 ? 13.124 0.819 -3.250 1.00 55.91 79 GLU A N 1
ATOM 630 C CA . GLU A 1 79 ? 14.126 1.428 -4.113 1.00 55.91 79 GLU A CA 1
ATOM 631 C C . GLU A 1 79 ? 14.588 2.763 -3.536 1.00 55.91 79 GLU A C 1
ATOM 633 O O . GLU A 1 79 ? 13.834 3.489 -2.895 1.00 55.91 79 GLU A O 1
ATOM 638 N N . ARG A 1 80 ? 15.841 3.132 -3.813 1.00 53.31 80 ARG A N 1
ATOM 639 C CA . ARG A 1 80 ? 16.372 4.442 -3.409 1.00 53.31 80 ARG A CA 1
ATOM 640 C C . ARG A 1 80 ? 15.606 5.609 -4.038 1.00 53.31 80 ARG A C 1
ATOM 642 O O . ARG A 1 80 ? 15.536 6.669 -3.424 1.00 53.31 80 ARG A O 1
ATOM 649 N N . ASP A 1 81 ? 15.062 5.379 -5.230 1.00 57.78 81 ASP A N 1
ATOM 650 C CA . ASP A 1 81 ? 14.265 6.334 -6.001 1.00 57.78 81 ASP A CA 1
ATOM 651 C C . ASP A 1 81 ? 12.746 6.092 -5.849 1.00 57.78 81 ASP A C 1
ATOM 653 O O . ASP A 1 81 ? 11.945 6.822 -6.429 1.00 57.78 81 ASP A O 1
ATOM 657 N N . GLY A 1 82 ? 12.367 5.107 -5.026 1.00 57.50 82 GLY A N 1
ATOM 658 C CA . GLY A 1 82 ? 10.997 4.674 -4.774 1.00 57.50 82 GLY A CA 1
ATOM 659 C C . GLY A 1 82 ? 10.357 3.844 -5.896 1.00 57.50 82 GLY A C 1
ATOM 660 O O . GLY A 1 82 ? 10.821 3.821 -7.033 1.00 57.50 82 GLY A O 1
ATOM 661 N N . CYS A 1 83 ? 9.280 3.136 -5.568 1.00 61.22 83 CYS A N 1
ATOM 662 C CA . CYS A 1 83 ? 8.428 2.381 -6.488 1.00 61.22 83 CYS A CA 1
ATOM 663 C C . CYS A 1 83 ? 7.046 3.045 -6.617 1.00 61.22 83 CYS A C 1
ATOM 665 O O . CYS A 1 83 ? 6.569 3.709 -5.702 1.00 61.22 83 CYS A O 1
ATOM 667 N N . ALA A 1 84 ? 6.336 2.805 -7.726 1.00 58.97 84 ALA A N 1
ATOM 668 C CA . ALA A 1 84 ? 4.932 3.215 -7.872 1.00 58.97 84 ALA A CA 1
ATOM 669 C C . ALA A 1 84 ? 3.996 2.560 -6.833 1.00 58.97 84 ALA A C 1
ATOM 671 O O . ALA A 1 84 ? 2.901 3.061 -6.592 1.00 58.97 84 ALA A O 1
ATOM 672 N N . HIS A 1 85 ? 4.434 1.451 -6.234 1.00 61.00 85 HIS A N 1
ATOM 673 C CA . HIS A 1 85 ? 3.742 0.750 -5.154 1.00 61.00 85 HIS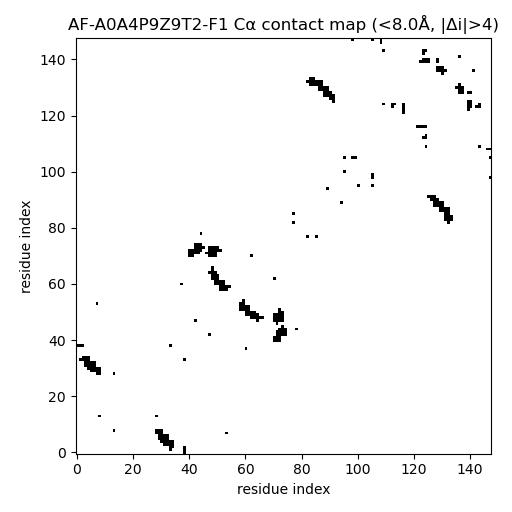 A CA 1
ATOM 674 C C . HIS A 1 85 ? 4.216 1.168 -3.760 1.00 61.00 85 HIS A C 1
ATOM 676 O O . HIS A 1 85 ? 3.729 0.621 -2.773 1.00 61.00 85 HIS A O 1
ATOM 682 N N . ASP A 1 86 ? 5.155 2.113 -3.662 1.00 68.56 86 ASP A N 1
ATOM 683 C CA . ASP A 1 86 ? 5.463 2.720 -2.376 1.00 68.56 86 ASP A CA 1
ATOM 684 C C . ASP A 1 86 ? 4.249 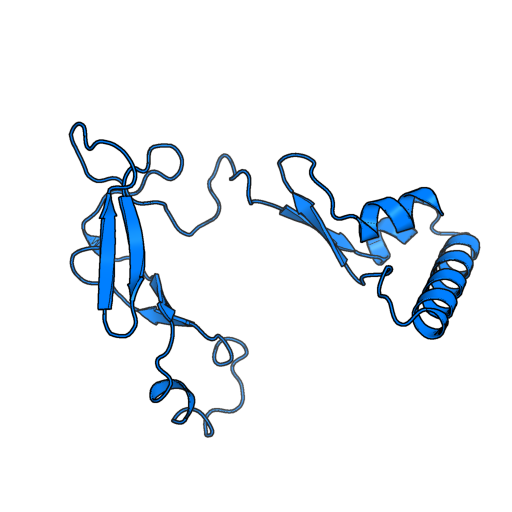3.518 -1.925 1.00 68.56 86 ASP A C 1
ATOM 686 O O . ASP A 1 86 ? 3.624 4.232 -2.712 1.00 68.56 86 ASP A O 1
ATOM 690 N N . PHE A 1 87 ? 3.925 3.410 -0.648 1.00 79.00 87 PHE A N 1
ATOM 691 C CA . PHE A 1 87 ? 2.852 4.164 -0.034 1.00 79.00 87 PHE A CA 1
ATOM 692 C C . PHE A 1 87 ? 3.342 4.795 1.260 1.00 79.00 87 PHE A C 1
ATOM 694 O O . PHE A 1 87 ? 4.291 4.329 1.894 1.00 79.00 87 PHE A O 1
ATOM 701 N N . THR A 1 88 ? 2.682 5.879 1.637 1.00 81.06 88 THR A N 1
ATOM 702 C CA . THR A 1 88 ? 2.694 6.367 3.008 1.00 81.06 88 THR A CA 1
ATOM 703 C C . THR A 1 88 ? 1.350 6.048 3.626 1.00 81.06 88 THR A C 1
ATOM 705 O O . THR A 1 88 ? 0.310 6.235 3.001 1.00 81.06 88 THR A O 1
ATOM 708 N N . GLU A 1 89 ? 1.376 5.578 4.858 1.00 83.75 89 GLU A N 1
ATOM 709 C CA . GLU A 1 89 ? 0.170 5.379 5.642 1.00 83.75 89 GLU A CA 1
ATOM 710 C C . GLU A 1 89 ? -0.258 6.728 6.231 1.00 83.75 89 GLU A C 1
ATOM 712 O O . GLU A 1 89 ? 0.580 7.479 6.734 1.00 83.75 89 GLU A O 1
ATOM 717 N N . VAL A 1 90 ? -1.546 7.049 6.131 1.00 88.06 90 VAL A N 1
ATOM 718 C CA . VAL A 1 90 ? -2.173 8.201 6.780 1.00 88.06 90 VAL A CA 1
ATOM 719 C C . VAL A 1 90 ? -3.112 7.682 7.849 1.00 88.06 90 VAL A C 1
ATOM 721 O O . VAL A 1 90 ? -4.088 6.996 7.554 1.00 88.06 90 VAL A O 1
ATOM 724 N N . THR A 1 91 ? -2.830 8.020 9.101 1.00 89.69 91 THR A N 1
ATOM 725 C CA . THR A 1 91 ? -3.635 7.547 10.239 1.00 89.69 91 THR A CA 1
ATOM 726 C C . THR A 1 91 ? -4.747 8.530 10.601 1.00 89.69 91 THR A C 1
ATOM 728 O O . THR A 1 91 ? -4.633 9.740 10.377 1.00 89.69 91 THR A O 1
ATOM 731 N N . HIS A 1 92 ? -5.794 8.050 11.278 1.00 84.88 92 HIS A N 1
ATOM 732 C CA . HIS A 1 92 ? -6.801 8.917 11.905 1.00 84.88 92 HIS A CA 1
ATOM 733 C C . HIS A 1 92 ? -6.194 10.019 12.784 1.00 84.88 92 HIS A C 1
ATOM 735 O O . HIS A 1 92 ? -6.695 11.143 12.819 1.00 84.88 92 HIS A O 1
ATOM 741 N N . TYR A 1 93 ? -5.098 9.716 13.484 1.00 86.12 93 TYR A N 1
ATOM 742 C CA . TYR A 1 93 ? -4.385 10.691 14.305 1.00 86.12 93 TYR A CA 1
ATOM 743 C C . TYR A 1 93 ? -3.844 11.857 13.467 1.00 86.12 93 TYR A C 1
ATOM 745 O O . TYR A 1 93 ? -3.961 13.018 13.864 1.00 86.12 93 TYR A O 1
ATOM 753 N N . GLU A 1 94 ? -3.270 11.562 12.302 1.00 87.69 94 GLU A N 1
ATOM 754 C CA . GLU A 1 94 ? -2.735 12.576 11.396 1.00 87.69 94 GLU A CA 1
ATOM 755 C C . GLU A 1 94 ? -3.843 13.403 10.748 1.00 87.69 94 GLU A C 1
ATOM 757 O O . GLU A 1 94 ? -3.720 14.628 10.696 1.00 87.69 94 GLU A O 1
ATOM 762 N N . LEU A 1 95 ? -4.952 12.767 10.349 1.00 86.44 95 LEU A N 1
ATOM 763 C CA . LEU A 1 95 ? -6.142 13.465 9.856 1.00 86.44 95 LEU A CA 1
ATOM 764 C C . LEU A 1 95 ? -6.705 14.416 10.918 1.00 86.44 95 LEU A C 1
ATOM 766 O O . LEU A 1 95 ? -6.874 15.606 10.653 1.00 86.44 95 LEU A O 1
ATOM 770 N N . ARG A 1 96 ? -6.903 13.936 12.152 1.00 85.88 96 ARG A N 1
ATOM 771 C CA . ARG A 1 96 ? -7.371 14.760 13.276 1.00 85.88 96 ARG A CA 1
ATOM 772 C C . ARG A 1 96 ? -6.452 15.950 13.524 1.00 85.88 96 ARG A C 1
ATOM 774 O O . ARG A 1 96 ? -6.908 17.083 13.678 1.00 85.88 96 ARG A O 1
ATOM 781 N N . ARG A 1 97 ? -5.141 15.698 13.541 1.00 86.50 97 ARG A N 1
ATOM 782 C CA . ARG A 1 97 ? -4.123 16.731 13.741 1.00 86.50 97 ARG A CA 1
ATOM 783 C C . ARG A 1 97 ? -4.139 17.781 12.628 1.00 86.50 97 ARG A C 1
ATOM 785 O O . ARG A 1 97 ? -3.890 18.948 12.920 1.00 86.50 97 ARG A O 1
ATOM 792 N N . TYR A 1 98 ? -4.378 17.375 11.382 1.00 86.69 98 TYR A N 1
ATOM 793 C CA . TYR A 1 98 ? -4.376 18.268 10.226 1.00 86.69 98 TYR A CA 1
ATOM 794 C C . TYR A 1 98 ? -5.649 19.116 10.136 1.00 86.69 98 TYR A C 1
ATOM 796 O O . TYR A 1 98 ? -5.556 20.331 9.966 1.00 86.69 98 TYR A O 1
ATOM 804 N N . PHE A 1 99 ? -6.825 18.494 10.265 1.00 80.75 99 PHE A N 1
ATOM 805 C CA . PHE A 1 99 ? -8.103 19.165 10.023 1.00 80.75 99 PHE A CA 1
ATOM 806 C C . PHE A 1 99 ? -8.572 20.028 11.196 1.00 80.75 99 PHE A C 1
ATOM 808 O O . PHE A 1 99 ? -9.103 21.111 10.950 1.00 80.75 99 PHE A O 1
ATOM 815 N N . ASN A 1 100 ? -8.374 19.614 12.456 1.00 72.94 100 ASN A N 1
ATOM 816 C CA . ASN A 1 100 ? -8.592 20.494 13.611 1.00 72.94 100 ASN A CA 1
ATOM 817 C C . ASN A 1 100 ? -8.196 19.818 14.942 1.00 72.94 100 ASN A C 1
ATOM 819 O O . ASN A 1 100 ? -8.966 19.011 15.461 1.00 72.94 100 ASN A O 1
ATOM 823 N N . PRO A 1 101 ? -7.054 20.155 15.565 1.00 63.84 101 PRO A N 1
ATOM 824 C CA . PRO A 1 101 ? -6.647 19.516 16.819 1.00 63.84 101 PRO A CA 1
ATOM 825 C C . PRO A 1 101 ? -7.510 19.912 18.034 1.00 63.84 101 PRO A C 1
ATOM 827 O O . PRO A 1 101 ? -7.564 19.153 18.998 1.00 63.84 101 PRO A O 1
ATOM 830 N N . ASP A 1 102 ? -8.193 21.063 17.988 1.00 66.31 102 ASP A N 1
ATOM 831 C CA . ASP A 1 102 ? -8.858 21.678 19.151 1.00 66.31 102 ASP A CA 1
ATOM 832 C C . ASP A 1 102 ? -10.399 21.633 19.098 1.00 66.31 102 ASP A C 1
ATOM 834 O O . ASP A 1 102 ? -11.064 22.271 19.916 1.00 66.31 102 ASP A O 1
ATOM 838 N N . ASN A 1 103 ? -10.990 20.935 18.124 1.00 64.19 103 ASN A N 1
ATOM 839 C CA . ASN A 1 103 ? -12.432 20.982 17.880 1.00 64.19 103 ASN A CA 1
ATOM 840 C C . ASN A 1 103 ? -13.050 19.576 17.850 1.00 64.19 103 ASN A C 1
ATOM 842 O O . ASN A 1 103 ? -12.686 18.755 17.010 1.00 64.19 103 ASN A O 1
ATOM 846 N N . ASP A 1 104 ? -14.054 19.344 18.702 1.00 77.25 104 ASP A N 1
ATOM 847 C CA . ASP A 1 104 ? -14.826 18.090 18.810 1.00 77.25 104 ASP A CA 1
ATOM 848 C C . ASP A 1 104 ? -15.562 17.708 17.508 1.00 77.25 104 ASP A C 1
ATOM 850 O O . ASP A 1 104 ? -16.127 16.624 17.394 1.00 77.25 104 ASP A O 1
ATOM 854 N N . THR A 1 105 ? -15.561 18.595 16.507 1.00 81.56 105 THR A N 1
ATOM 855 C CA . THR A 1 105 ? -16.216 18.385 15.208 1.00 81.56 105 THR A CA 1
ATOM 856 C C . THR A 1 105 ? -15.637 17.185 14.452 1.00 81.56 105 THR A C 1
ATOM 858 O O . THR A 1 105 ? -16.409 16.434 13.867 1.00 81.56 105 THR A O 1
ATOM 861 N N . PHE A 1 106 ? -14.315 16.962 14.494 1.00 86.19 106 PHE A N 1
ATOM 862 C CA . PHE A 1 106 ? -13.698 15.796 13.841 1.00 86.19 106 PHE A CA 1
ATOM 863 C C . PHE A 1 106 ? -14.216 14.492 14.456 1.00 86.19 106 PHE A C 1
ATOM 865 O O . PHE A 1 106 ? -14.728 13.627 13.750 1.00 86.19 106 PHE A O 1
ATOM 872 N N . ASP A 1 107 ? -14.143 14.384 15.786 1.00 85.94 107 ASP A N 1
ATOM 873 C CA . ASP A 1 107 ? -14.576 13.189 16.510 1.00 85.94 107 ASP A CA 1
ATOM 874 C C . ASP A 1 107 ? -16.092 12.964 16.341 1.00 85.94 107 ASP A C 1
ATOM 876 O O . ASP A 1 107 ? -16.535 11.827 16.191 1.00 85.94 107 ASP A O 1
ATOM 880 N N . ALA A 1 108 ? -16.889 14.038 16.288 1.00 87.81 108 ALA A N 1
ATOM 881 C CA . ALA A 1 108 ? -18.324 13.960 16.023 1.00 87.81 108 ALA A CA 1
ATOM 882 C C . ALA A 1 108 ? -18.639 13.454 14.606 1.00 87.81 108 ALA A C 1
ATOM 884 O O . ALA A 1 108 ? -19.530 12.622 14.446 1.00 87.81 108 ALA A O 1
ATOM 885 N N . VAL A 1 109 ? -17.917 13.927 13.583 1.00 88.25 109 VAL A N 1
ATOM 886 C CA . VAL A 1 109 ? -18.081 13.454 12.199 1.00 88.25 109 VAL A CA 1
ATOM 887 C C . VAL A 1 109 ? -17.692 11.987 12.081 1.00 88.25 109 VAL A C 1
ATOM 889 O O . VAL A 1 109 ? -18.478 11.202 11.560 1.00 88.25 109 VAL A O 1
ATOM 892 N N . VAL A 1 110 ? -16.538 11.593 12.625 1.00 88.19 110 VAL A N 1
ATOM 893 C CA . VAL A 1 110 ? -16.103 10.190 12.613 1.00 88.19 110 VAL A CA 1
ATOM 894 C C . VAL A 1 110 ? -17.115 9.298 13.336 1.00 88.19 110 VAL A C 1
ATOM 896 O O . VAL A 1 110 ? -17.481 8.254 12.808 1.00 88.19 110 VAL A O 1
ATOM 899 N N . GLN A 1 111 ? -17.647 9.717 14.490 1.00 90.25 111 GLN A N 1
ATOM 900 C CA . GLN A 1 111 ? -18.694 8.951 15.176 1.00 90.25 111 GLN A CA 1
ATOM 901 C C . GLN A 1 111 ? -19.984 8.821 14.365 1.00 90.25 111 GLN A C 1
ATOM 903 O O . GLN A 1 111 ? -20.601 7.759 14.394 1.00 90.25 111 GLN A O 1
ATOM 908 N N . MET A 1 112 ? -20.401 9.868 13.649 1.00 90.56 112 MET A N 1
ATOM 909 C CA . MET A 1 112 ? -21.556 9.774 12.753 1.00 90.56 112 MET A CA 1
ATOM 910 C C . MET A 1 112 ? -21.292 8.791 11.609 1.00 90.56 112 MET A C 1
ATOM 912 O O . MET A 1 112 ? -22.173 8.003 11.287 1.00 90.56 112 MET A O 1
ATOM 916 N N . LEU A 1 113 ? -20.090 8.797 11.027 1.00 90.12 113 LEU A N 1
ATOM 917 C CA . LEU A 1 113 ? -19.725 7.859 9.964 1.00 90.12 113 LEU A CA 1
ATOM 918 C C . LEU A 1 113 ? -19.714 6.405 10.457 1.00 90.12 113 LEU A C 1
ATOM 920 O O . LEU A 1 113 ? -20.290 5.556 9.788 1.00 90.12 113 LEU A O 1
ATOM 924 N N . LEU A 1 114 ? -19.164 6.134 11.646 1.00 90.62 114 LEU A N 1
ATOM 925 C CA . LEU A 1 114 ? -19.196 4.800 12.267 1.00 90.62 114 LEU A CA 1
ATOM 926 C C . LEU A 1 114 ? -20.634 4.309 12.526 1.00 90.62 114 LEU A C 1
ATOM 928 O O . LEU A 1 114 ? -20.926 3.132 12.366 1.00 90.62 114 LEU A O 1
ATOM 932 N N . GLN A 1 115 ? -21.558 5.203 12.899 1.00 91.88 115 GLN A N 1
ATOM 933 C CA . GLN A 1 115 ? -22.974 4.833 13.040 1.00 91.88 115 GLN A CA 1
ATOM 934 C C . GLN A 1 115 ? -23.609 4.457 11.697 1.00 91.88 115 GLN A C 1
ATOM 936 O O . GLN A 1 115 ? -24.414 3.533 11.641 1.00 91.88 115 GLN A O 1
ATOM 941 N N . ILE A 1 116 ? -23.246 5.157 10.619 1.00 90.31 116 ILE A N 1
ATOM 942 C CA . ILE A 1 116 ? -23.730 4.840 9.271 1.00 90.31 116 ILE A CA 1
ATOM 943 C C . ILE A 1 116 ? -23.152 3.499 8.796 1.00 90.31 116 ILE A C 1
ATOM 945 O O . ILE A 1 116 ? -23.886 2.725 8.189 1.00 90.31 116 ILE A O 1
ATOM 949 N N . GLU A 1 117 ? -21.884 3.188 9.097 1.00 91.81 117 GLU A N 1
ATOM 950 C CA . GLU A 1 117 ? -21.291 1.868 8.807 1.00 91.81 117 GLU A CA 1
ATOM 951 C C . GLU A 1 117 ? -22.098 0.731 9.439 1.00 91.81 117 GLU A C 1
ATOM 953 O O . GLU A 1 117 ? -22.428 -0.248 8.767 1.00 91.81 117 GLU A O 1
ATOM 958 N N . ASP A 1 118 ? -22.458 0.882 10.718 1.00 91.25 118 ASP A N 1
ATOM 959 C CA . ASP A 1 118 ? -23.263 -0.099 11.449 1.00 91.25 118 ASP A CA 1
ATOM 960 C C . ASP A 1 118 ? -24.664 -0.273 10.831 1.00 91.25 118 ASP A C 1
ATOM 962 O O . ASP A 1 118 ? -25.179 -1.394 10.762 1.00 91.25 118 ASP A O 1
ATOM 966 N N . ASP A 1 119 ? -25.277 0.819 10.364 1.00 91.88 119 ASP A N 1
ATOM 967 C CA . ASP A 1 119 ? -26.613 0.813 9.758 1.00 91.88 119 ASP A CA 1
ATOM 968 C C . ASP A 1 119 ? -26.619 0.227 8.331 1.00 91.88 119 ASP A C 1
ATOM 970 O O . ASP A 1 119 ? -27.571 -0.466 7.951 1.00 91.88 119 ASP A O 1
ATOM 974 N N . GLU A 1 120 ? -25.577 0.488 7.534 1.00 90.88 120 GLU A N 1
ATOM 975 C CA . GLU A 1 120 ? -25.476 0.052 6.131 1.00 90.88 120 GLU A CA 1
ATOM 976 C C . GLU A 1 120 ? -24.698 -1.263 5.940 1.00 90.88 120 GLU A C 1
ATOM 978 O O . GLU A 1 120 ? -24.759 -1.858 4.863 1.00 90.88 120 GLU A O 1
ATOM 983 N N . ALA A 1 121 ? -24.042 -1.776 6.988 1.00 87.12 121 ALA A N 1
ATOM 984 C CA . ALA A 1 121 ? -23.167 -2.953 6.950 1.00 87.12 121 ALA A CA 1
ATOM 985 C C . ALA A 1 121 ? -22.025 -2.845 5.914 1.00 87.12 121 ALA A C 1
ATOM 987 O O . ALA A 1 121 ? -21.591 -3.846 5.335 1.00 87.12 121 ALA A O 1
ATOM 988 N N . GLU A 1 122 ? -21.530 -1.627 5.705 1.00 84.38 122 GLU A N 1
ATOM 989 C CA . GLU A 1 122 ? -20.400 -1.288 4.839 1.00 84.38 122 GLU A CA 1
ATOM 990 C C . GLU A 1 122 ? -19.323 -0.567 5.664 1.00 84.38 122 GLU A C 1
ATOM 992 O O . GLU A 1 122 ? -19.633 0.035 6.686 1.00 84.38 122 GLU A O 1
ATOM 997 N N . SER A 1 123 ? -18.053 -0.652 5.247 1.00 81.62 123 SER A N 1
ATOM 998 C CA . SER A 1 123 ? -16.946 0.031 5.929 1.00 81.62 123 SER A CA 1
ATOM 999 C C . SER A 1 123 ? -16.409 1.169 5.064 1.00 81.62 123 SER A C 1
ATOM 1001 O O . SER A 1 123 ? -15.992 0.954 3.928 1.00 81.62 123 SER A O 1
ATOM 1003 N N . PHE A 1 124 ? -16.436 2.377 5.613 1.00 81.94 124 PHE A N 1
ATOM 1004 C CA . PHE A 1 124 ? -15.985 3.636 5.027 1.00 81.94 124 PHE A CA 1
ATOM 1005 C C . PHE A 1 124 ? -14.867 4.305 5.850 1.00 81.94 124 PHE A C 1
ATOM 1007 O O . PHE A 1 124 ? -14.189 5.196 5.343 1.00 81.94 124 PHE A O 1
ATOM 1014 N N . VAL A 1 125 ? -14.697 3.929 7.120 1.00 85.38 125 VAL A N 1
ATOM 1015 C CA . VAL A 1 125 ? -13.809 4.547 8.107 1.00 85.38 125 VAL A CA 1
ATOM 1016 C C . VAL A 1 125 ? -12.725 3.547 8.498 1.00 85.38 125 VAL A C 1
ATOM 1018 O O . VAL A 1 125 ? -12.932 2.639 9.301 1.00 85.38 125 VAL A O 1
ATOM 1021 N N . LEU A 1 126 ? -11.531 3.734 7.941 1.00 85.19 126 LEU A N 1
ATOM 1022 C CA . LEU A 1 126 ? -10.370 2.893 8.224 1.00 85.19 126 LEU A CA 1
ATOM 1023 C C . LEU A 1 126 ? -9.419 3.602 9.185 1.00 85.19 126 LEU A C 1
ATOM 1025 O O . LEU A 1 126 ? -9.064 4.752 8.949 1.00 85.19 126 LEU A O 1
ATOM 1029 N N . GLU A 1 127 ? -8.930 2.898 10.214 1.00 81.81 127 GLU A N 1
ATOM 1030 C CA . GLU A 1 127 ? -7.976 3.450 11.197 1.00 81.81 127 GLU A CA 1
ATOM 1031 C C . GLU A 1 127 ? -6.735 4.086 10.550 1.00 81.81 127 GLU A C 1
ATOM 1033 O O . GLU A 1 127 ? -6.172 5.067 11.064 1.00 81.81 127 GLU A O 1
ATOM 1038 N N . SER A 1 128 ? -6.343 3.546 9.399 1.00 85.00 128 SER A N 1
ATOM 1039 C CA . SER A 1 128 ? -5.318 4.084 8.529 1.00 85.00 128 SER A CA 1
ATOM 1040 C C . SER A 1 128 ? -5.624 3.820 7.058 1.00 85.00 128 SER A C 1
ATOM 1042 O O . SER A 1 128 ? -6.369 2.909 6.701 1.00 85.00 128 SER A O 1
ATOM 1044 N N . CYS A 1 129 ? -5.081 4.676 6.198 1.00 86.00 129 CYS A N 1
ATOM 1045 C CA . CYS A 1 129 ? -5.297 4.644 4.760 1.00 86.00 129 CYS A CA 1
ATOM 1046 C C . CYS A 1 129 ? -3.968 4.758 4.014 1.00 86.00 129 CYS A C 1
ATOM 1048 O O . CYS A 1 129 ? -3.144 5.614 4.341 1.00 86.00 129 CYS A O 1
ATOM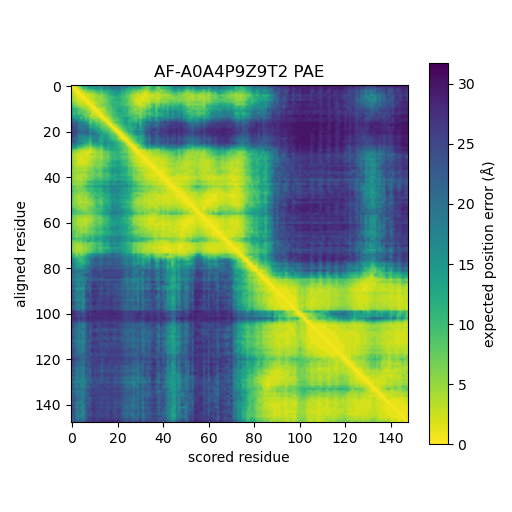 1050 N N . ASP A 1 130 ? -3.798 3.966 2.959 1.00 84.81 130 ASP A N 1
ATOM 1051 C CA . ASP A 1 130 ? -2.603 4.024 2.122 1.00 84.81 130 ASP A CA 1
ATOM 1052 C C . ASP A 1 130 ? -2.714 5.145 1.078 1.00 84.81 130 ASP A C 1
ATOM 1054 O O . ASP A 1 130 ? -3.662 5.217 0.290 1.00 84.81 130 ASP A O 1
ATOM 1058 N N . CYS A 1 131 ? -1.701 6.009 1.052 1.00 81.56 131 CYS A N 1
ATOM 1059 C CA . CYS A 1 131 ? -1.476 7.021 0.028 1.00 81.56 131 CYS A CA 1
ATOM 1060 C C . CYS A 1 131 ? -0.293 6.587 -0.833 1.00 81.56 131 CYS A C 1
ATOM 1062 O O . CYS A 1 131 ? 0.864 6.686 -0.415 1.00 81.56 131 CYS A O 1
ATOM 1064 N N . LEU A 1 132 ? -0.573 6.117 -2.043 1.00 80.19 132 LEU A N 1
ATOM 1065 C CA . LEU A 1 132 ? 0.454 5.645 -2.965 1.00 80.19 132 LEU A CA 1
ATOM 1066 C C . LEU A 1 132 ? 1.301 6.813 -3.485 1.00 80.19 132 LEU A C 1
ATOM 1068 O O . LEU A 1 132 ? 0.817 7.932 -3.668 1.00 80.19 132 LEU A O 1
ATOM 1072 N N . ALA A 1 133 ? 2.562 6.543 -3.818 1.00 72.50 133 ALA A N 1
ATOM 1073 C CA . ALA A 1 133 ? 3.489 7.506 -4.413 1.00 72.50 133 ALA A CA 1
ATOM 1074 C C . ALA A 1 133 ? 2.966 8.086 -5.742 1.00 72.50 133 ALA A C 1
ATOM 1076 O O . ALA A 1 133 ? 3.281 9.220 -6.104 1.00 72.50 133 ALA A O 1
ATOM 1077 N N . ALA A 1 134 ? 2.098 7.343 -6.435 1.00 77.81 134 ALA A N 1
ATOM 1078 C CA . ALA A 1 134 ? 1.351 7.804 -7.604 1.00 77.81 134 ALA A CA 1
ATOM 1079 C C . ALA A 1 134 ? 0.281 8.876 -7.290 1.00 77.81 134 ALA A C 1
ATOM 1081 O O . ALA A 1 134 ? -0.408 9.330 -8.199 1.00 77.81 134 ALA A O 1
ATOM 1082 N N . SER A 1 135 ? 0.151 9.306 -6.027 1.00 73.31 135 SER A N 1
ATOM 1083 C CA . SER A 1 135 ? -0.938 10.156 -5.513 1.00 73.31 135 SER A CA 1
ATOM 1084 C C . SER A 1 135 ? -2.323 9.511 -5.622 1.00 73.31 135 SER A C 1
ATOM 1086 O O . SER A 1 135 ? -3.341 10.201 -5.589 1.00 73.31 135 SER A O 1
ATOM 1088 N N . GLU A 1 136 ? -2.360 8.187 -5.758 1.00 78.56 136 GLU A N 1
ATOM 1089 C CA . GLU A 1 136 ? -3.586 7.406 -5.670 1.00 78.56 136 GLU A CA 1
ATOM 1090 C C . GLU A 1 136 ? -3.932 7.206 -4.193 1.00 78.56 136 GLU A C 1
ATOM 1092 O O . GLU A 1 136 ? -3.078 6.849 -3.379 1.00 78.56 136 GLU A O 1
ATOM 1097 N N . VAL A 1 137 ? -5.190 7.467 -3.857 1.00 82.44 137 VAL A N 1
ATOM 1098 C CA . VAL A 1 137 ? -5.749 7.289 -2.519 1.00 82.44 137 VAL A CA 1
ATOM 1099 C C . VAL A 1 137 ? -6.947 6.364 -2.608 1.00 82.44 137 VAL A C 1
ATOM 1101 O O . VAL A 1 137 ? -7.683 6.377 -3.599 1.00 82.44 137 VAL A O 1
ATOM 1104 N N . ILE A 1 138 ? -7.139 5.562 -1.570 1.00 84.69 138 ILE A N 1
ATOM 1105 C CA . ILE A 1 138 ? -8.306 4.691 -1.466 1.00 84.69 138 ILE A CA 1
ATOM 1106 C C . ILE A 1 138 ? -9.598 5.507 -1.309 1.00 84.69 138 ILE A C 1
ATOM 1108 O O . ILE A 1 138 ? -9.592 6.695 -0.952 1.00 84.69 138 ILE A O 1
ATOM 1112 N N . PHE A 1 139 ? -10.722 4.876 -1.636 1.00 86.19 139 PHE A N 1
ATOM 1113 C CA . PHE A 1 139 ? -12.016 5.551 -1.696 1.00 86.19 139 PHE A CA 1
ATOM 1114 C C . PHE A 1 139 ? -12.466 6.029 -0.312 1.00 86.19 139 PHE A C 1
ATOM 1116 O O . PHE A 1 139 ? -12.947 7.150 -0.173 1.00 86.19 139 PHE A O 1
ATOM 1123 N N . GLU A 1 140 ? -12.220 5.215 0.705 1.00 87.94 140 GLU A N 1
ATOM 1124 C CA . GLU A 1 140 ? -12.514 5.432 2.117 1.00 87.94 140 GLU A CA 1
ATOM 1125 C C . GLU A 1 140 ? -11.850 6.722 2.616 1.00 87.94 140 GLU A C 1
ATOM 1127 O O . GLU A 1 140 ? -12.520 7.610 3.142 1.00 87.94 140 GLU A O 1
ATOM 1132 N N . LEU A 1 141 ? -10.555 6.907 2.324 1.00 86.62 141 LEU A N 1
ATOM 1133 C CA . LEU A 1 141 ? -9.835 8.141 2.653 1.00 86.62 141 LEU A CA 1
ATOM 1134 C C . LEU A 1 141 ? -10.453 9.360 1.963 1.00 86.62 141 LEU A C 1
ATOM 1136 O O . LEU A 1 141 ? -10.621 10.414 2.576 1.00 86.62 141 LEU A O 1
ATOM 1140 N N . THR A 1 142 ? -10.792 9.217 0.680 1.00 86.81 142 THR A N 1
ATOM 1141 C CA . THR A 1 142 ? -11.399 10.301 -0.104 1.00 86.81 142 THR A CA 1
ATOM 1142 C C . THR A 1 142 ? -12.748 10.705 0.479 1.00 86.81 142 THR A C 1
ATOM 1144 O O . THR A 1 142 ? -13.031 11.895 0.611 1.00 86.81 142 THR A O 1
ATOM 1147 N N . PHE A 1 143 ? -13.567 9.722 0.839 1.00 86.44 143 PHE A N 1
ATOM 1148 C CA . PHE A 1 143 ? -14.882 9.926 1.421 1.00 86.44 143 PHE A CA 1
ATOM 1149 C C . PHE A 1 143 ? -14.787 10.608 2.789 1.00 86.44 143 PHE A C 1
ATOM 1151 O O . PHE A 1 143 ? -15.396 11.658 2.983 1.00 86.44 143 PHE A O 1
ATOM 1158 N N . VAL A 1 144 ? -13.956 10.090 3.699 1.00 86.31 144 VAL A N 1
ATOM 1159 C CA . VAL A 1 144 ? -13.752 10.673 5.036 1.00 86.31 144 VAL A CA 1
ATOM 1160 C C . VAL A 1 144 ? -13.269 12.122 4.936 1.00 86.31 144 VAL A C 1
ATOM 1162 O O . VAL A 1 144 ? -13.837 13.005 5.575 1.00 86.31 144 VAL A O 1
ATOM 1165 N N . VAL A 1 145 ? -12.276 12.403 4.086 1.00 86.12 145 VAL A N 1
ATOM 1166 C CA . VAL A 1 145 ? -11.743 13.764 3.896 1.00 86.12 145 VAL A CA 1
ATOM 1167 C C . VAL A 1 145 ? -12.761 14.723 3.269 1.00 86.12 145 VAL A C 1
ATOM 1169 O O . VAL A 1 145 ? -12.709 15.913 3.547 1.00 86.12 145 VAL A O 1
ATOM 1172 N N . GLN A 1 146 ? -13.687 14.251 2.430 1.00 86.00 146 GLN A N 1
ATOM 1173 C CA . GLN A 1 146 ? -14.737 15.106 1.857 1.00 86.00 146 GLN A CA 1
ATOM 1174 C C . GLN A 1 146 ? -15.800 15.531 2.874 1.00 86.00 146 GLN A C 1
ATOM 1176 O O . GLN A 1 146 ? -16.453 16.558 2.674 1.00 86.00 146 GLN A O 1
ATOM 1181 N N . VAL A 1 147 ? -16.015 14.722 3.912 1.00 84.25 147 VAL A N 1
ATOM 1182 C CA . VAL A 1 147 ? -17.023 14.978 4.949 1.00 84.25 147 VAL A CA 1
ATOM 1183 C C . VAL A 1 147 ? -16.461 15.859 6.077 1.00 84.25 147 VAL A C 1
ATOM 1185 O O . VAL A 1 147 ? -17.231 16.588 6.708 1.00 84.25 147 VAL A O 1
ATOM 1188 N N . LEU A 1 148 ? -15.145 15.809 6.315 1.00 81.69 148 LEU A N 1
ATOM 1189 C CA . LEU A 1 148 ? -14.408 16.630 7.290 1.00 81.69 148 LEU A CA 1
ATOM 1190 C C . LEU A 1 148 ? -14.198 18.083 6.831 1.00 81.69 148 LEU A C 1
ATOM 1192 O O . LEU A 1 148 ? -14.331 18.977 7.701 1.00 81.69 148 LEU A O 1
#

Foldseek 3Di:
DFDKDWAFDAPVRVVPPPPDPDDPVVPDSTDIDTDPPVRVAAADQVPAQWEWDDDNPDIDIDGNHDDDDGHHYHDPDADPVGDQADWDKDFLVNVCVPPDVPDCVLVVLLVVQVVVCVVVVHDLDDRIWIQGPPRDTDPSVVVSVVSD

Sequence (148 aa):
MSYLFDVQKTALEMDDEEDEEDAPVLQSRFRKAMVPLEDTLNADSAGHNACLMYLDYCLVMRSIKSIAHELLRHYGYVERDGCAHDFTEVTHYELRRYFNPDNDTFDAVVQMLLQIEDDEAESFVLESCDCLAASEVIFELTFVVQVL